Protein AF-A0A497G4U6-F1 (afdb_monomer_lite)

Foldseek 3Di:
DPPPDDDDDDLVPPDDVVSQVVLLCVLLVVLVCLVPDPAADQEEAEAEQCVSRCVSSCVVSCCVSVVVRNYHYHYHHLDDDQAQLVHFDKAAAHPPCVVVVCVSHVHDPCSNVHDPQWIWTDDVVVRDIDIDHDDD

Radius of gyration: 16.69 Å; chains: 1; bounding box: 47×35×34 Å

Sequence (136 aa):
ADEVRPGRIDLSSLPGWVREVAAALVLSSINLELVESRAVYPTLLVLEEAHFYFKEGGGEDIERIGIRKGVKVVRVQQKLPESYENYVLLLGTMGNDANILLRDLRLPVKAAKLRRYEFMLIDQEAGKCWKIRMRA

Structure (mmCIF, N/CA/C/O backbone):
data_AF-A0A497G4U6-F1
#
_entry.id   AF-A0A497G4U6-F1
#
loop_
_atom_site.group_PDB
_atom_site.id
_atom_site.type_symbol
_atom_site.label_atom_id
_atom_site.label_alt_id
_atom_site.label_comp_id
_atom_site.label_asym_id
_atom_site.label_entity_id
_atom_site.label_seq_id
_atom_site.pdbx_PDB_ins_code
_atom_site.Cartn_x
_atom_site.Cartn_y
_atom_site.Cartn_z
_atom_site.occupancy
_atom_site.B_iso_or_equiv
_atom_site.auth_seq_id
_atom_site.auth_comp_id
_atom_site.auth_asym_id
_atom_site.auth_atom_id
_atom_site.pdbx_PDB_model_num
ATOM 1 N N . ALA A 1 1 ? -26.562 -13.396 6.849 1.00 43.75 1 ALA A N 1
ATOM 2 C CA . ALA A 1 1 ? -25.465 -12.443 7.084 1.00 43.75 1 ALA A CA 1
ATOM 3 C C . ALA A 1 1 ? -25.424 -11.5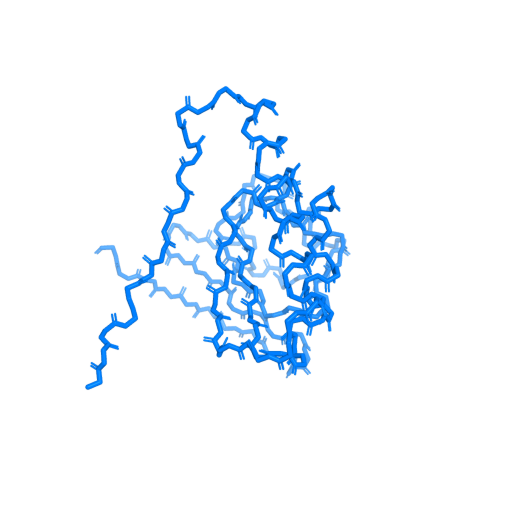56 5.860 1.00 43.75 1 ALA A C 1
ATOM 5 O O . ALA A 1 1 ? -25.304 -12.105 4.771 1.00 43.75 1 ALA A O 1
ATOM 6 N N . ASP A 1 2 ? -25.651 -10.256 6.018 1.00 46.78 2 ASP A N 1
ATOM 7 C CA . ASP A 1 2 ? -25.613 -9.329 4.889 1.00 46.78 2 ASP A CA 1
ATOM 8 C C . ASP A 1 2 ? -24.216 -9.367 4.261 1.00 46.78 2 ASP A C 1
ATOM 10 O O . ASP A 1 2 ? -23.207 -9.250 4.960 1.00 46.78 2 ASP A O 1
ATOM 14 N N . GLU A 1 3 ? -24.147 -9.615 2.952 1.00 45.72 3 GLU A N 1
ATOM 15 C CA . GLU A 1 3 ? -22.890 -9.583 2.209 1.00 45.72 3 GLU A CA 1
ATOM 16 C C . GLU A 1 3 ? -22.321 -8.163 2.269 1.00 45.72 3 GLU A C 1
ATOM 18 O O . GLU A 1 3 ? -22.832 -7.243 1.626 1.00 45.72 3 GLU A O 1
ATOM 23 N N . VAL A 1 4 ? -21.243 -7.978 3.032 1.00 57.56 4 VAL A N 1
ATOM 24 C CA . VAL A 1 4 ? -20.454 -6.745 2.994 1.00 57.56 4 VAL A CA 1
ATOM 25 C C . VAL A 1 4 ? -19.802 -6.670 1.618 1.00 57.56 4 VAL A C 1
ATOM 27 O O . VAL A 1 4 ? -18.796 -7.327 1.350 1.00 57.56 4 VAL A O 1
ATOM 30 N N . ARG A 1 5 ? -20.403 -5.897 0.710 1.00 55.47 5 ARG A N 1
ATOM 31 C CA . ARG A 1 5 ? -19.811 -5.638 -0.601 1.00 55.47 5 ARG A CA 1
ATOM 32 C C . ARG A 1 5 ? -18.627 -4.686 -0.428 1.00 55.47 5 ARG A C 1
ATOM 34 O O . ARG A 1 5 ? -18.803 -3.628 0.177 1.00 55.47 5 ARG A O 1
ATOM 41 N N . PRO A 1 6 ? -17.439 -5.016 -0.957 1.00 72.25 6 PRO A N 1
ATOM 42 C CA . PRO A 1 6 ? -16.317 -4.092 -0.928 1.00 72.25 6 PRO A CA 1
ATOM 43 C C . PRO A 1 6 ? -16.673 -2.823 -1.714 1.00 72.25 6 PRO A C 1
ATOM 45 O O . PRO A 1 6 ? -17.093 -2.893 -2.870 1.00 72.25 6 PRO A O 1
ATOM 48 N N . GLY A 1 7 ? -16.516 -1.661 -1.079 1.00 83.19 7 GLY A N 1
ATOM 49 C CA . GLY A 1 7 ? -16.608 -0.368 -1.752 1.00 83.19 7 GLY A CA 1
ATOM 50 C C . GLY A 1 7 ? -15.333 -0.089 -2.549 1.00 83.19 7 GLY A C 1
ATOM 51 O O . GLY A 1 7 ? -14.233 -0.324 -2.054 1.00 83.19 7 GLY A O 1
ATOM 52 N N . ARG A 1 8 ? -15.469 0.420 -3.779 1.00 89.12 8 ARG A N 1
ATOM 53 C CA . ARG A 1 8 ? -14.346 0.878 -4.610 1.00 89.12 8 ARG A CA 1
ATOM 54 C C . ARG A 1 8 ? -14.558 2.336 -4.987 1.00 89.12 8 ARG A C 1
ATOM 56 O O . ARG A 1 8 ? -15.579 2.674 -5.579 1.00 89.12 8 ARG A O 1
ATOM 63 N N . ILE A 1 9 ? -13.565 3.166 -4.694 1.00 91.00 9 ILE A N 1
ATOM 64 C CA . ILE A 1 9 ? -13.485 4.542 -5.182 1.00 91.00 9 ILE A CA 1
ATOM 65 C C . ILE A 1 9 ? -12.473 4.539 -6.325 1.00 91.00 9 ILE A C 1
ATOM 67 O O . ILE A 1 9 ? -11.281 4.348 -6.100 1.00 91.00 9 ILE A O 1
ATOM 71 N N . ASP A 1 10 ? -12.955 4.678 -7.559 1.00 91.50 10 ASP A N 1
ATOM 72 C CA . ASP A 1 10 ? -12.101 4.718 -8.745 1.00 91.50 10 ASP A CA 1
ATOM 73 C C . ASP A 1 10 ? -11.841 6.166 -9.163 1.00 91.50 10 ASP A C 1
ATOM 75 O O . ASP A 1 10 ? -12.760 6.886 -9.549 1.00 91.50 10 ASP A O 1
ATOM 79 N N . LEU A 1 11 ? -10.579 6.586 -9.077 1.00 92.06 11 LEU A N 1
ATOM 80 C CA . LEU A 1 11 ? -10.136 7.934 -9.439 1.00 92.06 11 LEU A CA 1
ATOM 81 C C . LEU A 1 11 ? -9.361 7.959 -10.769 1.00 92.06 11 LEU A C 1
ATOM 83 O O . LEU A 1 11 ? -8.774 8.980 -11.130 1.00 92.06 11 LEU A O 1
ATOM 87 N N . SER A 1 12 ? -9.339 6.850 -11.517 1.00 91.19 12 SER A N 1
ATOM 88 C CA . SER A 1 12 ? -8.565 6.718 -12.760 1.00 91.19 12 SER A CA 1
ATOM 89 C C . SER A 1 12 ? -9.013 7.670 -13.874 1.00 91.19 12 SER A C 1
ATOM 91 O O . SER A 1 12 ? -8.210 8.008 -14.743 1.00 91.19 12 SER A O 1
ATOM 93 N N . SER A 1 13 ? -10.255 8.159 -13.831 1.00 94.25 13 SER A N 1
ATOM 94 C CA . SER A 1 13 ? -10.767 9.160 -14.773 1.00 94.25 13 SER A CA 1
ATOM 95 C C . SER A 1 13 ? -10.254 10.578 -14.501 1.00 94.25 13 SER A C 1
ATOM 97 O O . SER A 1 13 ? -10.388 11.443 -15.365 1.00 94.25 13 SER A O 1
ATOM 99 N N . LEU A 1 14 ? -9.685 10.845 -13.318 1.00 93.75 14 LEU A N 1
ATOM 100 C CA . LEU A 1 14 ? -9.164 12.165 -12.964 1.00 93.75 14 LEU A CA 1
ATOM 101 C C . LEU A 1 14 ? -7.749 12.383 -13.536 1.00 93.75 14 LEU A C 1
ATOM 103 O O . LEU A 1 14 ? -6.953 11.433 -13.566 1.00 93.75 14 LEU A O 1
ATOM 107 N N . PRO A 1 15 ? -7.398 13.619 -13.949 1.00 91.38 15 PRO A N 1
ATOM 108 C CA . PRO A 1 15 ? -6.030 13.992 -14.325 1.00 91.38 15 PRO A CA 1
ATOM 109 C C . PRO A 1 15 ? -5.038 13.815 -13.166 1.00 91.38 15 PRO A C 1
ATOM 111 O O . PRO A 1 15 ? -5.439 13.940 -12.015 1.00 91.38 15 PRO A O 1
ATOM 114 N N . GLY A 1 16 ? -3.750 13.595 -13.466 1.00 87.75 16 GLY A N 1
ATOM 115 C CA . GLY A 1 16 ? -2.694 13.220 -12.502 1.00 87.75 16 GLY A CA 1
ATOM 116 C C . GLY A 1 16 ? -2.747 13.940 -11.148 1.00 87.75 16 GLY A C 1
ATOM 117 O O . GLY A 1 16 ? -3.212 13.362 -10.175 1.00 87.75 16 GLY A O 1
ATOM 118 N N . TRP A 1 17 ? -2.366 15.218 -11.087 1.00 90.69 17 TRP A N 1
ATOM 119 C CA . TRP A 1 17 ? -2.329 15.960 -9.814 1.00 90.69 17 TRP A CA 1
ATOM 120 C C . TRP A 1 17 ? -3.703 16.060 -9.118 1.00 90.69 17 TRP A C 1
ATOM 122 O O . TRP A 1 17 ? -3.788 16.050 -7.894 1.00 90.69 17 TRP A O 1
ATOM 132 N N . VAL A 1 18 ? -4.800 16.110 -9.885 1.00 94.69 18 VAL A N 1
ATOM 133 C CA . VAL A 1 18 ? -6.169 16.145 -9.336 1.00 94.69 18 VAL A CA 1
ATOM 134 C C . VAL A 1 18 ? -6.509 14.816 -8.665 1.00 94.69 18 VAL A C 1
ATOM 136 O O . VAL A 1 18 ? -7.148 14.799 -7.617 1.00 94.69 18 VAL A O 1
ATOM 139 N N . ARG A 1 19 ? -6.069 13.700 -9.254 1.00 94.06 19 ARG A N 1
ATOM 140 C CA . ARG A 1 19 ? -6.238 12.352 -8.709 1.00 94.06 19 ARG A CA 1
ATOM 141 C C . ARG A 1 19 ? -5.520 12.205 -7.376 1.00 94.06 19 ARG A C 1
ATOM 143 O O . ARG A 1 19 ? -6.105 11.663 -6.448 1.00 94.06 19 ARG A O 1
ATOM 150 N N . GLU A 1 20 ? -4.290 12.696 -7.288 1.00 94.06 20 GLU A N 1
ATOM 151 C CA . GLU A 1 20 ? -3.465 12.635 -6.076 1.00 94.06 20 GLU A CA 1
ATOM 152 C C . GLU A 1 20 ? -4.106 13.441 -4.939 1.00 94.06 20 GLU A C 1
ATOM 154 O O . GLU A 1 20 ? -4.310 12.916 -3.846 1.00 94.06 20 GLU A O 1
ATOM 159 N N . VAL A 1 21 ? -4.536 14.677 -5.224 1.00 95.81 21 VAL A N 1
ATOM 160 C CA . VAL A 1 21 ? -5.245 15.529 -4.255 1.00 95.81 21 VAL A CA 1
ATOM 161 C C . VAL A 1 21 ? -6.577 14.906 -3.832 1.00 95.81 21 VAL A C 1
ATOM 163 O O . VAL A 1 21 ? -6.885 14.859 -2.643 1.00 95.81 21 VAL A O 1
ATOM 166 N N . ALA A 1 22 ? -7.369 14.390 -4.776 1.00 95.69 22 ALA A N 1
ATOM 167 C CA . ALA A 1 22 ? -8.632 13.726 -4.462 1.00 95.69 22 ALA A CA 1
ATOM 168 C C . ALA A 1 22 ? -8.416 12.472 -3.600 1.00 95.69 22 ALA A C 1
ATOM 170 O O . ALA A 1 22 ? -9.142 12.267 -2.629 1.00 95.69 22 ALA A O 1
ATOM 171 N N . ALA A 1 23 ? -7.401 11.662 -3.911 1.00 95.62 23 ALA A N 1
ATOM 172 C CA . ALA A 1 23 ? -7.042 10.486 -3.126 1.00 95.62 23 ALA A CA 1
ATOM 173 C C . ALA A 1 23 ? -6.598 10.866 -1.704 1.00 95.62 23 ALA A C 1
ATOM 175 O O . ALA A 1 23 ? -7.054 10.244 -0.744 1.00 95.62 23 ALA A O 1
ATOM 176 N N . ALA A 1 24 ? -5.792 11.924 -1.554 1.00 96.00 24 ALA A N 1
ATOM 177 C CA . ALA A 1 24 ? -5.397 12.454 -0.249 1.00 96.00 24 ALA A CA 1
ATOM 178 C C . ALA A 1 24 ? -6.618 12.901 0.572 1.00 96.00 24 ALA A C 1
ATOM 180 O O . ALA A 1 24 ? -6.741 12.530 1.736 1.00 96.00 24 ALA A O 1
ATOM 181 N N . LEU A 1 25 ? -7.558 13.628 -0.041 1.00 96.31 25 LEU A N 1
ATOM 182 C CA . LEU A 1 25 ? -8.784 14.099 0.617 1.00 96.31 25 LEU A CA 1
ATOM 183 C C . LEU A 1 25 ? -9.703 12.952 1.053 1.00 96.31 25 LEU A C 1
ATOM 185 O O . LEU A 1 25 ? -10.255 12.985 2.156 1.00 96.31 25 LEU A O 1
ATOM 189 N N . VAL A 1 26 ? -9.856 11.923 0.214 1.00 94.75 26 VAL A N 1
ATOM 190 C CA . VAL A 1 26 ? -10.598 10.705 0.572 1.00 94.75 26 VAL A CA 1
ATOM 191 C C . VAL A 1 26 ? -9.929 10.016 1.759 1.00 94.75 26 VAL A C 1
ATOM 193 O O . VAL A 1 26 ? -10.606 9.688 2.733 1.00 94.75 26 VAL A O 1
ATOM 196 N N . LEU A 1 27 ? -8.605 9.846 1.713 1.00 95.19 27 LEU A N 1
ATOM 197 C CA . LEU A 1 27 ? -7.846 9.221 2.792 1.00 95.19 27 LEU A CA 1
ATOM 198 C C . LEU A 1 27 ? -7.976 10.012 4.102 1.00 95.19 27 LEU A C 1
ATOM 200 O O . LEU A 1 27 ? -8.271 9.427 5.139 1.00 95.19 27 LEU A O 1
ATOM 204 N N . SER A 1 28 ? -7.871 11.340 4.052 1.00 94.62 28 SER A N 1
ATOM 205 C CA . SER A 1 28 ? -8.058 12.210 5.220 1.00 94.62 28 SER A CA 1
ATOM 206 C C . SER A 1 28 ? -9.464 12.118 5.804 1.00 94.62 28 SER A C 1
ATOM 208 O O . SER A 1 28 ? -9.623 12.110 7.022 1.00 94.62 28 SER A O 1
ATOM 210 N N . SER A 1 29 ? -10.482 11.996 4.951 1.00 92.94 29 SER A N 1
ATOM 211 C CA . SER A 1 29 ? -11.872 11.825 5.391 1.00 92.94 29 SER A CA 1
ATOM 212 C C . SER A 1 29 ? -12.068 10.484 6.108 1.00 92.94 29 SER A C 1
ATOM 214 O O . SER A 1 29 ? -12.718 10.430 7.148 1.00 92.94 29 SER A O 1
ATOM 216 N N . ILE A 1 30 ? -11.443 9.411 5.604 1.00 90.75 30 ILE A N 1
ATOM 217 C CA . ILE A 1 30 ? -11.400 8.109 6.288 1.00 90.75 30 ILE A CA 1
ATOM 218 C C . ILE A 1 30 ? -10.662 8.234 7.623 1.00 90.75 30 ILE A C 1
ATOM 220 O O . ILE A 1 30 ? -11.128 7.693 8.619 1.00 90.75 30 ILE A O 1
ATOM 224 N N . ASN A 1 31 ? -9.534 8.948 7.673 1.00 89.75 31 ASN A N 1
ATOM 225 C CA . ASN A 1 31 ? -8.794 9.156 8.918 1.00 89.75 31 ASN A CA 1
ATOM 226 C C . ASN A 1 31 ? -9.656 9.850 9.982 1.00 89.75 31 ASN A C 1
ATOM 228 O O . ASN A 1 31 ? -9.694 9.400 11.123 1.00 89.75 31 ASN A O 1
ATOM 232 N N . LEU A 1 32 ? -10.386 10.905 9.603 1.00 90.12 32 LEU A N 1
ATOM 233 C CA . LEU A 1 32 ? -11.286 11.625 10.505 1.00 90.12 32 LEU A CA 1
ATOM 234 C C . LEU A 1 32 ? -12.376 10.703 11.065 1.00 90.12 32 LEU A C 1
ATOM 236 O O . LEU A 1 32 ? -12.539 10.610 12.280 1.00 90.12 32 LEU A O 1
ATOM 240 N N . GLU A 1 33 ? -13.042 9.948 10.191 1.00 87.94 33 GLU A N 1
ATOM 241 C CA . GLU A 1 33 ? -14.041 8.955 10.590 1.00 87.94 33 GLU A CA 1
ATOM 242 C C . GLU A 1 33 ? -13.431 7.909 11.537 1.00 87.94 33 GLU A C 1
ATOM 244 O O . GLU A 1 33 ? -13.984 7.586 12.588 1.00 87.94 33 GLU A O 1
ATOM 249 N N . LEU A 1 34 ? -12.228 7.422 11.223 1.00 86.94 34 LEU A N 1
ATOM 250 C CA . LEU A 1 34 ? -11.497 6.490 12.074 1.00 86.94 34 LEU A CA 1
ATOM 251 C C . LEU A 1 34 ? -11.051 7.099 13.395 1.00 86.94 34 LEU A C 1
ATOM 253 O O . LEU A 1 34 ? -10.804 6.335 14.320 1.00 86.94 34 LEU A O 1
ATOM 257 N N . VAL A 1 35 ? -10.927 8.413 13.540 1.00 85.94 35 VAL A N 1
ATOM 258 C CA . VAL A 1 35 ? -10.650 9.050 14.832 1.00 85.94 35 VAL A CA 1
ATOM 259 C C . VAL A 1 35 ? -11.937 9.117 15.653 1.00 85.94 35 VAL A C 1
ATOM 261 O O . VAL A 1 35 ? -11.956 8.640 16.793 1.00 85.94 35 VAL A O 1
ATOM 264 N N . GLU A 1 36 ? -13.011 9.630 15.057 1.00 86.56 36 GLU A N 1
ATOM 265 C CA . GLU A 1 36 ? -14.261 9.972 15.741 1.00 86.56 36 GLU A CA 1
ATOM 266 C C . GLU A 1 36 ? -15.124 8.748 16.083 1.00 86.56 36 GLU A C 1
ATOM 268 O O . GLU A 1 36 ? -15.718 8.681 17.166 1.00 86.56 36 GLU A O 1
ATOM 273 N N . SER A 1 37 ? -15.152 7.736 15.213 1.00 81.75 37 SER A N 1
ATOM 274 C CA . SER A 1 37 ? -16.065 6.605 15.379 1.00 81.75 37 SER A CA 1
ATOM 275 C C . SER A 1 37 ? -15.637 5.628 16.466 1.00 81.75 37 SER A C 1
ATOM 277 O O . SER A 1 37 ? -14.521 5.105 16.487 1.00 81.75 37 SER A O 1
ATOM 279 N N . ARG A 1 38 ? -16.561 5.326 17.386 1.00 72.44 38 ARG A N 1
ATOM 280 C CA . ARG A 1 38 ? -16.341 4.367 18.486 1.00 72.44 38 ARG A CA 1
ATOM 281 C C . ARG A 1 38 ? -16.393 2.909 18.036 1.00 72.44 38 ARG A C 1
ATOM 283 O O . ARG A 1 38 ? -15.733 2.074 18.646 1.00 72.44 38 ARG A O 1
ATOM 290 N N . ALA A 1 39 ? -17.164 2.611 16.994 1.00 62.47 39 ALA A N 1
ATOM 291 C CA . ALA A 1 39 ? -17.313 1.274 16.440 1.00 62.47 39 ALA A CA 1
ATOM 292 C C . ALA A 1 39 ? -16.810 1.277 14.998 1.00 62.47 39 ALA A C 1
ATOM 294 O O . ALA A 1 39 ? -17.397 1.915 14.132 1.00 62.47 39 ALA A O 1
ATOM 295 N N . VAL A 1 40 ? -15.716 0.563 14.760 1.00 71.75 40 VAL A N 1
ATOM 296 C CA . VAL A 1 40 ? -15.181 0.326 13.421 1.00 71.75 40 VAL A CA 1
ATOM 297 C C . VAL A 1 40 ? -15.200 -1.176 13.203 1.00 71.75 40 VAL A C 1
ATOM 299 O O . VAL A 1 40 ? -14.703 -1.941 14.032 1.00 71.75 40 VAL A O 1
ATOM 302 N N . TYR A 1 41 ? -15.836 -1.605 12.119 1.00 77.31 41 TYR A N 1
ATOM 303 C CA . TYR A 1 41 ? -15.825 -3.006 11.725 1.00 77.31 41 TYR A CA 1
ATOM 304 C C . TYR A 1 41 ? -14.443 -3.376 11.178 1.00 77.31 41 TYR A C 1
ATOM 306 O O . TYR A 1 41 ? -13.783 -2.521 10.578 1.00 77.31 41 TYR A O 1
ATOM 314 N N . PRO A 1 42 ? -14.004 -4.639 11.330 1.00 86.75 42 PRO A N 1
ATOM 315 C CA . PRO A 1 42 ? -12.780 -5.103 10.696 1.00 86.75 42 PRO A CA 1
ATOM 316 C C . PRO A 1 42 ? -12.776 -4.752 9.205 1.00 86.75 42 PRO A C 1
ATOM 318 O O . PRO A 1 42 ? -13.662 -5.174 8.464 1.00 86.75 42 PRO A O 1
ATOM 321 N N . THR A 1 43 ? -11.806 -3.944 8.782 1.00 87.62 43 THR A N 1
ATOM 322 C CA . THR A 1 43 ? -11.785 -3.336 7.443 1.00 87.62 43 THR A CA 1
ATOM 323 C C . THR A 1 43 ? -10.406 -3.501 6.821 1.00 87.62 43 THR A C 1
ATOM 325 O O . THR A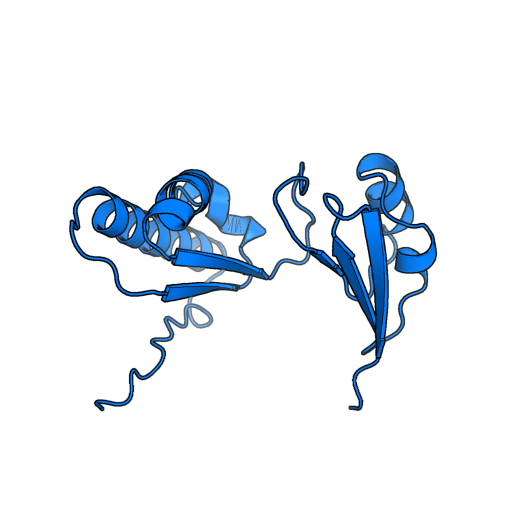 1 43 ? -9.390 -3.267 7.471 1.00 87.62 43 THR A O 1
ATOM 328 N N . LEU A 1 44 ? -10.359 -3.882 5.545 1.00 91.56 44 LEU A N 1
ATOM 329 C CA . LEU A 1 44 ? -9.138 -3.877 4.745 1.00 91.56 44 LEU A CA 1
ATOM 330 C C . LEU A 1 44 ? -9.196 -2.702 3.771 1.00 91.56 44 LEU A C 1
ATOM 332 O O . LEU A 1 44 ? -10.034 -2.686 2.872 1.00 91.56 44 LEU A O 1
ATOM 336 N N . LEU A 1 45 ? -8.306 -1.734 3.946 1.00 93.56 45 LEU A N 1
ATOM 337 C CA . LEU A 1 45 ? -8.156 -0.598 3.049 1.00 93.56 45 LEU A CA 1
ATOM 338 C C . LEU A 1 45 ? -7.030 -0.891 2.056 1.00 93.56 45 LEU A C 1
ATOM 340 O O . LEU A 1 45 ? -5.881 -1.059 2.459 1.00 93.56 45 LEU A O 1
ATOM 344 N N . VAL A 1 46 ? -7.356 -0.950 0.767 1.00 95.06 46 VAL A N 1
ATOM 345 C CA . VAL A 1 46 ? -6.374 -1.136 -0.310 1.00 95.06 46 VAL A CA 1
ATOM 346 C C . VAL A 1 46 ? -6.169 0.196 -1.020 1.00 95.06 46 VAL A C 1
ATOM 348 O O . VAL A 1 46 ? -7.120 0.778 -1.537 1.00 95.06 46 VAL A O 1
ATOM 351 N N . LEU A 1 47 ? -4.930 0.678 -1.017 1.00 95.19 47 LEU A N 1
ATOM 352 C CA . LEU A 1 47 ? -4.530 1.979 -1.540 1.00 95.19 47 LEU A CA 1
ATOM 353 C C . LEU A 1 47 ? -3.621 1.781 -2.753 1.00 95.19 47 LEU A C 1
ATOM 355 O O . LEU A 1 47 ? -2.433 1.490 -2.607 1.00 95.19 47 LEU A O 1
ATOM 359 N N . GLU A 1 48 ? -4.188 1.922 -3.948 1.00 94.19 48 GLU A N 1
ATOM 360 C CA . GLU A 1 48 ? -3.446 1.901 -5.213 1.00 94.19 48 GLU A CA 1
ATOM 361 C C . GLU A 1 48 ? -2.662 3.202 -5.400 1.00 94.19 48 GLU A C 1
ATOM 363 O O . GLU A 1 48 ? -3.147 4.273 -5.031 1.00 94.19 48 GLU A O 1
ATOM 368 N N . GLU A 1 49 ? -1.459 3.113 -5.972 1.00 92.69 49 GLU A N 1
ATOM 369 C CA . GLU A 1 49 ? -0.566 4.254 -6.224 1.00 92.69 49 GLU A CA 1
ATOM 370 C C . GLU A 1 49 ? -0.269 5.096 -4.964 1.00 92.69 49 GLU A C 1
ATOM 372 O O . GLU A 1 49 ? -0.051 6.305 -5.033 1.00 92.69 49 GLU A O 1
ATOM 377 N N . ALA A 1 50 ? -0.242 4.457 -3.787 1.00 94.06 50 ALA A N 1
ATOM 378 C CA . ALA A 1 50 ? -0.235 5.143 -2.490 1.00 94.06 50 ALA A CA 1
ATOM 379 C C . ALA A 1 50 ? 0.926 6.140 -2.312 1.00 94.06 50 ALA A C 1
ATOM 381 O O . ALA A 1 50 ? 0.805 7.124 -1.588 1.00 94.06 50 ALA A O 1
ATOM 382 N N . HIS A 1 51 ? 2.053 5.923 -2.989 1.00 92.06 51 HIS A N 1
ATOM 383 C CA . HIS A 1 51 ? 3.235 6.776 -2.882 1.00 92.06 51 HIS A CA 1
ATOM 384 C C . HIS A 1 51 ? 3.017 8.252 -3.272 1.00 92.06 51 HIS A C 1
ATOM 386 O O . HIS A 1 51 ? 3.860 9.067 -2.909 1.00 92.06 51 HIS A O 1
ATOM 392 N N . PHE A 1 52 ? 1.928 8.598 -3.971 1.00 92.75 52 PHE A N 1
ATOM 393 C CA . PHE A 1 52 ? 1.616 9.985 -4.336 1.00 92.75 52 PHE A CA 1
ATOM 394 C C . PHE A 1 52 ? 0.829 10.779 -3.287 1.00 92.75 52 PHE A C 1
ATOM 396 O O . PHE A 1 52 ? 0.868 12.002 -3.315 1.00 92.75 52 PHE A O 1
ATOM 403 N N . TYR A 1 53 ? 0.057 10.112 -2.427 1.00 94.00 53 TYR A N 1
ATOM 404 C CA . TYR A 1 53 ? -0.927 10.795 -1.570 1.00 94.00 53 TYR A CA 1
ATOM 405 C C . TYR A 1 53 ? -0.974 10.277 -0.135 1.00 94.00 53 TYR A C 1
ATOM 407 O O . TYR A 1 53 ? -1.677 10.837 0.705 1.00 94.00 53 TYR A O 1
ATOM 415 N N . PHE A 1 54 ? -0.284 9.173 0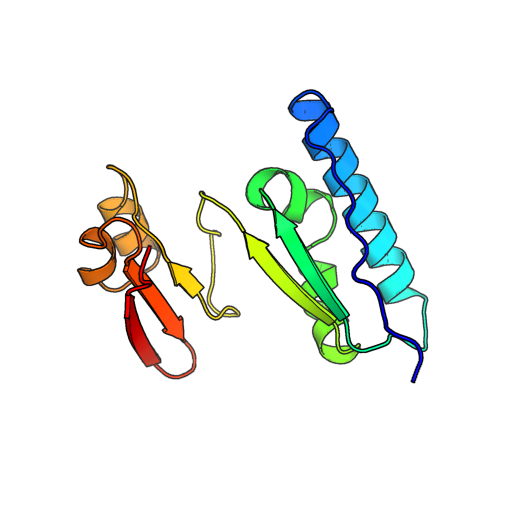.161 1.00 93.75 54 PHE A N 1
ATOM 416 C CA . PHE A 1 54 ? -0.385 8.511 1.455 1.00 93.75 54 PHE A CA 1
ATOM 417 C C . PHE A 1 54 ? 0.052 9.421 2.602 1.00 93.75 54 PHE A C 1
ATOM 419 O O . PHE A 1 54 ? -0.619 9.474 3.630 1.00 93.75 54 PHE A O 1
ATOM 426 N N . LYS A 1 55 ? 1.154 10.155 2.428 1.00 91.69 55 LYS A N 1
ATOM 427 C CA . LYS A 1 55 ? 1.687 11.040 3.467 1.00 91.69 55 LYS A CA 1
ATOM 428 C C . LYS A 1 55 ? 0.772 12.246 3.675 1.00 91.69 55 LYS A C 1
ATOM 430 O O . LYS A 1 55 ? 0.396 12.557 4.799 1.00 91.69 55 LYS A O 1
ATOM 435 N N . GLU A 1 56 ? 0.371 12.878 2.582 1.00 91.94 56 GLU A N 1
ATOM 436 C CA . GLU A 1 56 ? -0.455 14.084 2.538 1.00 91.94 56 GLU A CA 1
ATOM 437 C C . GLU A 1 56 ? -1.871 13.817 3.058 1.00 91.94 56 GLU A C 1
ATOM 439 O O . GLU A 1 56 ? -2.464 14.674 3.707 1.00 91.94 56 GLU A O 1
ATOM 444 N N . GLY A 1 57 ? -2.402 12.617 2.812 1.00 90.69 57 GLY A N 1
ATOM 445 C CA . GLY A 1 57 ? -3.728 12.201 3.254 1.00 90.69 57 GLY A CA 1
ATOM 446 C C . GLY A 1 57 ? -3.809 11.720 4.707 1.00 90.69 57 GLY A C 1
ATOM 447 O O . GLY A 1 57 ? -4.896 11.337 5.137 1.00 90.69 57 GLY A O 1
ATOM 448 N N . GLY A 1 58 ? -2.705 11.714 5.465 1.00 91.44 58 GLY A N 1
ATOM 449 C CA . GLY A 1 58 ? -2.678 11.223 6.851 1.00 91.44 58 GLY A CA 1
ATOM 450 C C . GLY A 1 58 ? -2.615 9.696 6.972 1.00 91.44 58 GLY A C 1
ATOM 451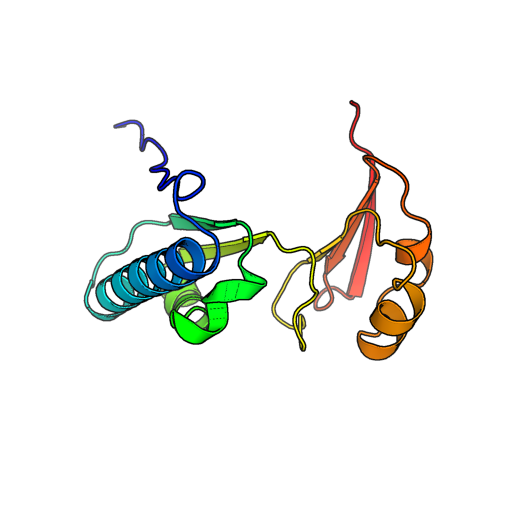 O O . GLY A 1 58 ? -3.099 9.121 7.945 1.00 91.44 58 GLY A O 1
ATOM 452 N N . GLY A 1 59 ? -2.035 9.012 5.986 1.00 91.75 59 GLY A N 1
ATOM 453 C CA . GLY A 1 59 ? -1.957 7.552 5.939 1.00 91.75 59 GLY A CA 1
ATOM 454 C C . GLY A 1 59 ? -1.209 6.926 7.120 1.00 91.75 59 GLY A C 1
ATOM 455 O O . GLY A 1 59 ? -1.627 5.882 7.618 1.00 91.75 59 GLY A O 1
ATOM 456 N N . GLU A 1 60 ? -0.157 7.577 7.624 1.00 90.56 60 GLU A N 1
ATOM 457 C CA . GLU A 1 60 ? 0.584 7.110 8.810 1.00 90.56 60 GLU A CA 1
ATOM 458 C C . GLU A 1 60 ? -0.305 7.084 10.066 1.00 90.56 60 GLU A C 1
ATOM 460 O O . GLU A 1 60 ? -0.239 6.155 10.878 1.00 90.56 60 GLU A O 1
ATOM 465 N N . ASP A 1 61 ? -1.192 8.074 10.210 1.00 90.94 61 ASP A N 1
ATOM 466 C CA . ASP A 1 61 ? -2.151 8.119 11.312 1.00 90.94 61 ASP A CA 1
ATOM 467 C C . ASP A 1 61 ? -3.184 6.996 11.186 1.00 90.94 61 ASP A C 1
ATOM 469 O O . ASP A 1 61 ? -3.493 6.341 12.186 1.00 90.94 61 ASP A O 1
ATOM 473 N N . ILE A 1 62 ? -3.657 6.719 9.965 1.00 91.50 62 ILE A N 1
ATOM 474 C CA . ILE A 1 62 ? -4.573 5.605 9.688 1.00 91.50 62 ILE A CA 1
ATOM 475 C C . ILE A 1 62 ? -3.931 4.273 10.046 1.00 91.50 62 ILE A C 1
ATOM 477 O O . ILE A 1 62 ? -4.590 3.437 10.654 1.00 91.50 62 ILE A O 1
ATOM 481 N N . GLU A 1 63 ? -2.662 4.047 9.718 1.00 90.25 63 GLU A N 1
ATOM 482 C CA . GLU A 1 63 ? -1.983 2.805 10.096 1.00 90.25 63 GLU A CA 1
ATOM 483 C C . GLU A 1 63 ? -1.864 2.671 11.614 1.00 90.25 63 GLU A C 1
ATOM 485 O O . GLU A 1 63 ? -2.219 1.637 12.187 1.00 90.25 63 GLU A O 1
ATOM 490 N N . ARG A 1 64 ? -1.447 3.744 12.293 1.00 88.69 64 ARG A N 1
ATOM 491 C CA . ARG A 1 64 ? -1.275 3.756 13.751 1.00 88.69 64 ARG A CA 1
ATOM 492 C C . ARG A 1 64 ? -2.597 3.577 14.504 1.00 88.69 64 ARG A C 1
ATOM 494 O O . ARG A 1 64 ? -2.661 2.873 15.516 1.00 88.69 64 ARG A O 1
ATOM 501 N N . ILE A 1 65 ? -3.659 4.255 14.077 1.00 89.12 65 ILE A N 1
ATOM 502 C CA . ILE A 1 65 ? -4.981 4.203 14.720 1.00 89.12 65 ILE A CA 1
ATOM 503 C C . ILE A 1 65 ? -5.726 2.939 14.294 1.00 89.12 65 ILE A C 1
ATOM 505 O O . ILE A 1 65 ? -6.327 2.263 15.133 1.00 89.12 65 ILE A O 1
ATOM 509 N N . GLY A 1 66 ? -5.628 2.591 13.015 1.00 87.25 66 GLY A N 1
ATOM 510 C CA . GLY A 1 66 ? -6.317 1.481 12.378 1.00 87.25 66 GLY A CA 1
ATOM 511 C C . GLY A 1 66 ? -6.024 0.137 13.027 1.00 87.25 66 GLY A C 1
ATOM 512 O O . GLY A 1 66 ? -6.962 -0.622 13.264 1.00 87.25 66 GLY A O 1
ATOM 513 N N . ILE A 1 67 ? -4.778 -0.118 13.449 1.00 85.25 67 ILE A N 1
ATOM 514 C CA . ILE A 1 67 ? -4.408 -1.354 14.166 1.00 85.25 67 ILE A CA 1
ATOM 515 C C . ILE A 1 67 ? -5.316 -1.599 15.379 1.00 85.25 67 ILE A C 1
ATOM 517 O O . ILE A 1 67 ? -5.783 -2.718 15.586 1.00 85.25 67 ILE A O 1
ATOM 521 N N . ARG A 1 68 ? -5.610 -0.552 16.159 1.00 86.62 68 ARG A N 1
ATOM 522 C CA . ARG A 1 68 ? -6.454 -0.642 17.364 1.00 86.62 68 ARG A CA 1
ATOM 523 C C . ARG A 1 68 ? -7.942 -0.766 17.040 1.00 86.62 68 ARG A C 1
ATOM 525 O O . ARG A 1 68 ? -8.714 -1.193 17.890 1.00 86.62 68 ARG A O 1
ATOM 532 N N . LYS A 1 69 ? -8.335 -0.388 15.824 1.00 87.88 69 LYS A N 1
ATOM 533 C CA . LYS A 1 69 ? -9.720 -0.364 15.340 1.00 87.88 69 LYS A CA 1
ATOM 534 C C . LYS A 1 69 ? -10.037 -1.497 14.355 1.00 87.88 69 LYS A C 1
ATOM 536 O O . LYS A 1 69 ? -11.086 -1.481 13.726 1.00 87.88 69 LYS A O 1
ATOM 541 N N . GLY A 1 70 ? -9.147 -2.484 14.216 1.00 87.81 70 GLY A N 1
ATOM 542 C CA . GLY A 1 70 ? -9.344 -3.613 13.301 1.00 87.81 70 GLY A CA 1
ATOM 543 C C . GLY A 1 70 ? -9.218 -3.246 11.818 1.00 87.81 70 GLY A C 1
ATOM 544 O O . GLY A 1 70 ? -9.661 -4.008 10.962 1.00 87.81 70 GLY A O 1
ATOM 545 N N . VAL A 1 71 ? -8.609 -2.102 11.502 1.00 90.69 71 VAL A N 1
ATOM 546 C CA . VAL A 1 71 ? -8.333 -1.668 10.132 1.00 90.69 71 VAL A CA 1
ATOM 547 C C . VAL A 1 71 ? -6.927 -2.097 9.732 1.00 90.69 71 VAL A C 1
ATOM 549 O O . VAL A 1 71 ? -5.954 -1.851 10.448 1.00 90.69 71 VAL A O 1
ATOM 552 N N . LYS A 1 72 ? -6.815 -2.739 8.573 1.00 91.69 72 LYS A N 1
ATOM 553 C CA . LYS A 1 72 ? -5.546 -3.099 7.940 1.00 91.69 72 LYS A CA 1
ATOM 554 C C . LYS A 1 72 ? -5.387 -2.306 6.654 1.00 91.69 72 LYS A C 1
ATOM 556 O O . LYS A 1 72 ? -6.339 -2.184 5.891 1.00 91.69 72 LYS A O 1
ATOM 561 N N . VAL A 1 73 ? -4.188 -1.790 6.417 1.00 92.88 73 VAL A N 1
ATOM 562 C CA . VAL A 1 73 ? -3.861 -1.018 5.217 1.00 92.88 73 VAL A CA 1
ATOM 563 C C . VAL A 1 73 ? -2.948 -1.854 4.329 1.00 92.88 73 VAL A C 1
ATOM 565 O O . VAL A 1 73 ? -1.955 -2.408 4.795 1.00 92.88 73 VAL A O 1
ATOM 568 N N . VAL A 1 74 ? -3.288 -1.946 3.048 1.00 94.69 74 VAL A N 1
ATOM 569 C CA . VAL A 1 74 ? -2.449 -2.523 1.997 1.00 94.69 74 VAL A CA 1
ATOM 570 C C . VAL A 1 74 ? -2.101 -1.405 1.034 1.00 94.69 74 VAL A C 1
ATOM 572 O O . VAL A 1 74 ? -2.973 -0.848 0.371 1.00 94.69 74 VAL A O 1
ATOM 575 N N . ARG A 1 75 ? -0.814 -1.079 0.961 1.00 94.06 75 ARG A N 1
ATOM 576 C CA . ARG A 1 75 ? -0.282 -0.076 0.040 1.00 94.06 75 ARG A CA 1
ATOM 577 C C . ARG A 1 75 ? 0.228 -0.774 -1.213 1.00 94.06 75 ARG A C 1
ATOM 579 O O . ARG A 1 75 ? 1.125 -1.612 -1.124 1.00 94.06 75 ARG A O 1
ATOM 586 N N . VAL A 1 76 ? -0.310 -0.410 -2.370 1.00 94.00 76 VAL A N 1
ATOM 587 C CA . VAL A 1 76 ? 0.189 -0.849 -3.675 1.00 94.00 76 VAL A CA 1
ATOM 588 C C . VAL A 1 76 ? 0.922 0.329 -4.308 1.00 94.00 76 VAL A C 1
ATOM 590 O O . VAL A 1 76 ? 0.362 1.408 -4.485 1.00 94.00 76 VAL A O 1
ATOM 593 N N . GLN A 1 77 ? 2.218 0.163 -4.566 1.00 91.50 77 GLN A N 1
ATOM 594 C CA . GLN A 1 77 ? 3.091 1.250 -5.011 1.00 91.50 77 GLN A CA 1
ATOM 595 C C . GLN A 1 77 ? 4.335 0.716 -5.730 1.00 91.50 77 GLN A C 1
ATOM 597 O O . GLN A 1 77 ? 4.825 -0.368 -5.419 1.00 91.50 77 GLN A O 1
ATOM 602 N N . GLN A 1 78 ? 4.866 1.495 -6.673 1.00 86.06 78 GLN A N 1
ATOM 603 C CA . GLN A 1 78 ? 6.097 1.194 -7.415 1.00 86.06 78 GLN A CA 1
ATOM 604 C C . GLN A 1 78 ? 7.337 1.710 -6.687 1.00 86.06 78 GLN A C 1
ATOM 606 O O . GLN A 1 78 ? 8.412 1.121 -6.796 1.00 86.06 78 GLN A O 1
ATOM 611 N N . LYS A 1 79 ? 7.197 2.814 -5.943 1.00 84.00 79 LYS A N 1
ATOM 612 C CA . LYS A 1 79 ? 8.265 3.370 -5.114 1.00 84.00 79 LYS A CA 1
ATOM 613 C C . LYS A 1 79 ? 8.216 2.739 -3.727 1.00 84.00 79 LYS A C 1
ATOM 615 O O . LYS A 1 79 ? 7.167 2.729 -3.084 1.00 84.00 79 LYS A O 1
ATOM 620 N N . LEU A 1 80 ? 9.345 2.222 -3.252 1.00 79.25 80 LEU A N 1
ATOM 621 C CA . LEU A 1 80 ? 9.447 1.720 -1.882 1.00 79.25 80 LEU A CA 1
ATOM 622 C C . LEU A 1 80 ? 9.359 2.883 -0.880 1.00 79.25 80 LEU A C 1
ATOM 624 O O . LEU A 1 80 ? 9.821 3.985 -1.190 1.00 79.25 80 LEU A O 1
ATOM 628 N N . PRO A 1 81 ? 8.741 2.669 0.294 1.00 78.38 81 PRO A N 1
ATOM 629 C CA . PRO A 1 81 ? 8.757 3.670 1.351 1.00 78.38 81 PRO A CA 1
ATOM 630 C C . PRO A 1 81 ? 10.178 3.805 1.924 1.00 78.38 81 PRO A C 1
ATOM 632 O O . PRO A 1 81 ? 10.993 2.892 1.792 1.00 78.38 81 PRO A O 1
ATOM 635 N N . GLU A 1 82 ? 10.469 4.933 2.575 1.00 77.88 82 GLU A N 1
ATOM 636 C CA . GLU A 1 82 ? 11.774 5.170 3.221 1.00 77.88 82 GLU A CA 1
ATOM 637 C C . GLU A 1 82 ? 12.071 4.138 4.317 1.00 77.88 82 GLU A C 1
ATOM 639 O O . GLU A 1 82 ? 13.212 3.716 4.486 1.00 77.88 82 GLU A O 1
ATOM 644 N N . SER A 1 83 ? 11.029 3.689 5.020 1.00 78.00 83 SER A N 1
ATOM 645 C CA . SER A 1 83 ? 11.077 2.574 5.961 1.00 78.00 83 SER A CA 1
ATOM 646 C C . SER A 1 83 ? 9.903 1.634 5.717 1.00 78.00 83 SER A C 1
ATOM 648 O O . SER A 1 83 ? 8.801 2.063 5.369 1.00 78.00 83 SER A O 1
ATOM 650 N N . TYR A 1 84 ? 10.149 0.341 5.905 1.00 81.06 84 TYR A N 1
ATOM 651 C CA . TYR A 1 84 ? 9.152 -0.719 5.784 1.00 81.06 84 TYR A CA 1
ATOM 652 C C . TYR A 1 84 ? 9.156 -1.671 6.989 1.00 81.06 84 TYR A C 1
ATOM 654 O O . TYR A 1 84 ? 8.574 -2.748 6.915 1.00 81.06 84 TYR A O 1
ATOM 662 N N . GLU A 1 85 ? 9.785 -1.276 8.099 1.00 80.81 85 GLU A N 1
ATOM 663 C CA . GLU A 1 85 ? 9.983 -2.130 9.282 1.00 80.81 85 GLU A CA 1
ATOM 664 C C . GLU A 1 85 ? 8.665 -2.649 9.879 1.00 80.81 85 GLU A C 1
ATOM 666 O O . GLU A 1 85 ? 8.615 -3.750 10.414 1.00 80.81 85 GLU A O 1
ATOM 671 N N . ASN A 1 86 ? 7.577 -1.890 9.720 1.00 80.12 86 ASN A N 1
ATOM 672 C CA . ASN A 1 86 ? 6.247 -2.245 10.221 1.00 80.12 86 ASN A CA 1
ATOM 673 C C . ASN A 1 86 ? 5.367 -2.966 9.182 1.00 80.12 86 ASN A C 1
ATOM 675 O O . ASN A 1 86 ? 4.152 -3.062 9.364 1.00 80.12 86 ASN A O 1
ATOM 679 N N . TYR A 1 87 ? 5.950 -3.439 8.076 1.00 85.50 87 TYR A N 1
ATOM 680 C CA . TYR A 1 87 ? 5.213 -4.058 6.979 1.00 85.50 87 TYR A CA 1
ATOM 681 C C . TYR A 1 87 ? 5.713 -5.459 6.663 1.00 85.50 87 TYR A C 1
ATOM 683 O O . TYR A 1 87 ? 6.910 -5.739 6.612 1.00 85.50 87 TYR A O 1
ATOM 691 N N . VAL A 1 88 ? 4.761 -6.309 6.290 1.00 90.38 88 VAL A N 1
ATOM 692 C CA . VAL A 1 88 ? 5.052 -7.475 5.463 1.00 90.38 88 VAL A CA 1
ATOM 693 C C . VAL A 1 88 ? 5.078 -7.005 4.011 1.00 90.38 88 VAL A C 1
ATOM 695 O O . VAL A 1 88 ? 4.062 -6.560 3.475 1.00 90.38 88 VAL A O 1
ATOM 698 N N . LEU A 1 89 ? 6.240 -7.086 3.368 1.00 91.56 89 LEU A N 1
ATOM 699 C CA . LEU A 1 89 ? 6.401 -6.663 1.981 1.00 91.56 89 LEU A CA 1
ATOM 700 C C . LEU A 1 89 ? 6.115 -7.810 1.018 1.00 91.56 89 LEU A C 1
ATOM 702 O O . LEU A 1 89 ? 6.666 -8.900 1.160 1.00 91.56 89 LEU A O 1
ATOM 706 N N . LEU A 1 90 ? 5.346 -7.528 -0.030 1.00 93.19 90 LEU A N 1
ATOM 707 C CA . LEU A 1 90 ? 5.250 -8.374 -1.214 1.00 93.19 90 LEU A CA 1
ATOM 708 C C . LEU A 1 90 ? 5.911 -7.650 -2.391 1.00 93.19 90 LEU A C 1
ATOM 710 O O . LEU A 1 90 ? 5.320 -6.763 -3.001 1.00 93.19 90 LEU A O 1
ATOM 714 N N . LEU A 1 91 ? 7.152 -8.015 -2.703 1.00 91.25 91 LEU A N 1
ATOM 715 C CA . LEU A 1 91 ? 7.931 -7.388 -3.769 1.00 91.25 91 LEU A CA 1
ATOM 716 C C . LEU A 1 91 ? 7.766 -8.137 -5.087 1.00 91.25 91 LEU A C 1
ATOM 718 O O . LEU A 1 91 ? 7.967 -9.348 -5.137 1.00 91.25 91 LEU A O 1
ATOM 722 N N . GLY A 1 92 ? 7.438 -7.411 -6.154 1.00 90.62 92 GLY A N 1
ATOM 723 C CA . GLY A 1 92 ? 7.450 -7.914 -7.527 1.00 90.62 92 GLY A CA 1
ATOM 724 C C . GLY A 1 92 ? 8.779 -7.656 -8.242 1.00 90.62 92 GLY A C 1
ATOM 725 O O . GLY A 1 92 ? 9.803 -7.358 -7.628 1.00 90.62 92 GLY A O 1
ATOM 726 N N . THR A 1 93 ? 8.758 -7.750 -9.571 1.00 87.88 93 THR A N 1
ATOM 727 C CA . THR A 1 93 ? 9.916 -7.419 -10.410 1.00 87.88 93 THR A CA 1
ATOM 728 C C . THR A 1 93 ? 10.306 -5.956 -10.246 1.00 87.88 93 THR A C 1
ATOM 730 O O . THR A 1 93 ? 9.498 -5.071 -10.528 1.00 87.88 93 THR A O 1
ATOM 733 N N . MET A 1 94 ? 11.548 -5.702 -9.847 1.00 77.94 94 MET A N 1
ATOM 734 C CA . MET A 1 94 ? 12.093 -4.349 -9.776 1.00 77.94 94 MET A CA 1
ATOM 735 C C . MET A 1 94 ? 12.817 -4.022 -11.085 1.00 77.94 94 MET A C 1
ATOM 737 O O . MET A 1 94 ? 13.493 -4.884 -11.646 1.00 77.94 94 MET A O 1
ATOM 741 N N . GLY A 1 95 ? 12.622 -2.805 -11.599 1.00 73.88 95 GLY A N 1
ATOM 742 C CA . GLY A 1 95 ? 13.283 -2.323 -12.816 1.00 73.88 95 GLY A CA 1
ATOM 743 C C . GLY A 1 95 ? 14.795 -2.130 -12.639 1.00 73.88 95 GLY A C 1
ATOM 744 O O . GLY A 1 95 ? 15.401 -2.625 -11.690 1.00 73.88 95 GLY A O 1
ATOM 745 N N . ASN A 1 96 ? 15.421 -1.375 -13.542 1.00 69.62 96 ASN A N 1
ATOM 746 C CA . ASN A 1 96 ? 16.884 -1.236 -13.593 1.00 69.62 96 ASN A CA 1
ATOM 747 C C . ASN A 1 96 ? 17.519 -0.641 -12.314 1.00 69.62 96 ASN A C 1
ATOM 749 O O . ASN A 1 96 ? 18.678 -0.935 -12.028 1.00 69.62 96 ASN A O 1
ATOM 753 N N . ASP A 1 97 ? 16.758 0.100 -11.502 1.00 65.50 97 ASP A N 1
ATOM 754 C CA . ASP A 1 97 ? 17.240 0.744 -10.266 1.00 65.50 97 ASP A CA 1
ATOM 755 C C . ASP A 1 97 ? 17.184 -0.159 -9.017 1.00 65.50 97 ASP A C 1
ATOM 757 O O . ASP A 1 97 ? 17.455 0.279 -7.896 1.00 65.50 97 ASP A O 1
ATOM 761 N N . ALA A 1 98 ? 16.868 -1.446 -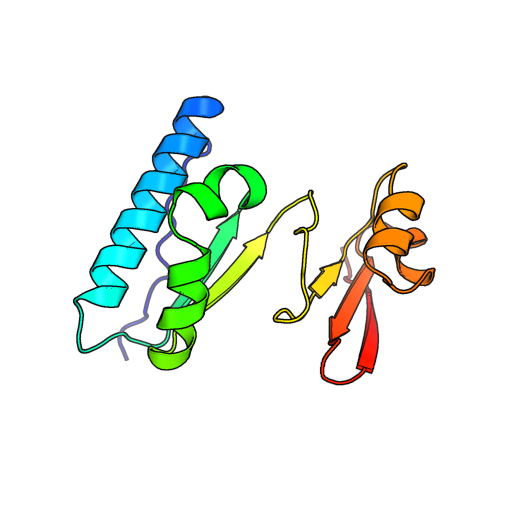9.197 1.00 70.44 98 ALA A N 1
ATOM 762 C CA . ALA A 1 98 ? 16.709 -2.422 -8.122 1.00 70.44 98 ALA A CA 1
ATOM 763 C C . ALA A 1 98 ? 17.895 -2.460 -7.142 1.00 70.44 98 ALA A C 1
ATOM 765 O O . ALA A 1 98 ? 17.698 -2.534 -5.935 1.00 70.44 98 ALA A O 1
ATOM 766 N N . ASN A 1 99 ? 19.134 -2.412 -7.636 1.00 68.00 99 ASN A N 1
ATOM 767 C CA . ASN A 1 99 ? 20.316 -2.658 -6.802 1.00 68.00 99 ASN A CA 1
ATOM 768 C C . ASN A 1 99 ? 20.590 -1.552 -5.772 1.00 68.00 99 ASN A C 1
ATOM 770 O O . ASN A 1 99 ? 21.081 -1.859 -4.686 1.00 68.00 99 ASN A O 1
ATOM 774 N N . ILE A 1 100 ? 20.275 -0.293 -6.097 1.00 67.31 100 ILE A N 1
ATOM 775 C CA . ILE A 1 100 ? 20.449 0.842 -5.176 1.00 67.31 100 ILE A CA 1
ATOM 776 C C . ILE A 1 100 ? 19.411 0.727 -4.057 1.00 67.31 100 ILE A C 1
ATOM 778 O O . ILE A 1 100 ? 19.769 0.644 -2.884 1.00 67.31 100 ILE A O 1
ATOM 782 N N . LEU A 1 101 ? 18.143 0.557 -4.439 1.00 72.56 101 LEU A N 1
ATOM 783 C CA . LEU A 1 101 ? 17.029 0.378 -3.507 1.00 72.56 101 LEU A CA 1
ATOM 784 C C . LEU A 1 101 ? 17.229 -0.820 -2.571 1.00 72.56 101 LEU A C 1
ATOM 786 O O . LEU A 1 101 ? 16.982 -0.712 -1.374 1.00 72.56 101 LEU A O 1
ATOM 790 N N . LEU A 1 102 ? 17.713 -1.957 -3.086 1.00 76.19 102 LEU A N 1
ATOM 791 C CA . LEU A 1 102 ? 17.967 -3.147 -2.268 1.00 76.19 102 LEU A CA 1
ATOM 792 C C . LEU A 1 102 ? 19.006 -2.902 -1.179 1.00 76.19 102 LEU A C 1
ATOM 794 O O . LEU A 1 102 ? 18.868 -3.428 -0.075 1.00 76.19 102 LEU A O 1
ATOM 798 N N . ARG A 1 103 ? 20.059 -2.145 -1.500 1.00 74.50 103 ARG A N 1
ATOM 799 C CA . ARG A 1 103 ? 21.154 -1.875 -0.572 1.00 74.50 103 ARG A CA 1
ATOM 800 C C . ARG A 1 103 ? 20.701 -0.944 0.544 1.00 74.50 103 ARG A C 1
ATOM 802 O O . ARG A 1 103 ? 20.926 -1.271 1.708 1.00 74.50 103 ARG A O 1
ATOM 809 N N . ASP A 1 104 ? 20.050 0.157 0.187 1.00 76.69 104 ASP A N 1
ATOM 810 C CA . ASP A 1 104 ? 19.610 1.177 1.145 1.00 76.69 104 ASP A CA 1
ATOM 811 C C . ASP A 1 104 ? 18.587 0.600 2.127 1.00 76.69 104 ASP A C 1
ATOM 813 O O . ASP A 1 104 ? 18.649 0.842 3.330 1.00 76.69 104 ASP A O 1
ATOM 817 N N . LEU A 1 105 ? 17.717 -0.273 1.620 1.00 76.00 105 LEU A N 1
ATOM 818 C CA . LEU A 1 105 ? 16.660 -0.910 2.390 1.00 76.00 105 LEU A CA 1
ATOM 819 C C . LEU A 1 105 ? 17.069 -2.259 2.994 1.00 76.00 105 LEU A C 1
ATOM 821 O O . LEU A 1 105 ? 16.243 -2.895 3.633 1.00 76.00 105 LEU A O 1
ATOM 825 N N . ARG A 1 106 ? 18.315 -2.725 2.833 1.00 79.69 106 ARG A N 1
ATOM 826 C CA . ARG A 1 106 ? 18.797 -4.040 3.327 1.00 79.69 106 ARG A CA 1
ATOM 827 C C . ARG A 1 106 ? 17.935 -5.232 2.884 1.00 79.69 106 ARG A C 1
ATOM 829 O O . ARG A 1 106 ? 17.797 -6.225 3.599 1.00 79.69 106 ARG A O 1
ATOM 836 N N . LEU A 1 107 ? 17.351 -5.146 1.697 1.00 81.44 107 LE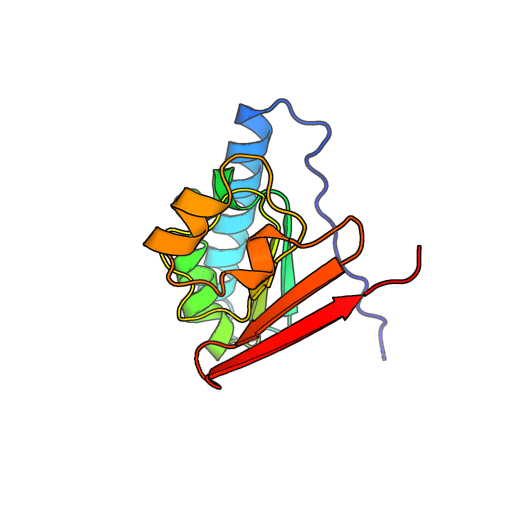U A N 1
ATOM 837 C CA . LEU A 1 107 ? 16.509 -6.198 1.141 1.00 81.44 107 LEU A CA 1
ATOM 838 C C . LEU A 1 107 ? 17.361 -7.359 0.588 1.00 81.44 107 LEU A C 1
ATOM 840 O O . LEU A 1 107 ? 18.502 -7.159 0.161 1.00 81.44 107 LEU A O 1
ATOM 844 N N . PRO A 1 108 ? 16.826 -8.594 0.529 1.00 81.75 108 PRO A N 1
ATOM 845 C CA . PRO A 1 108 ? 17.561 -9.733 -0.006 1.00 81.75 108 PRO A CA 1
ATOM 846 C C . PRO A 1 108 ? 17.973 -9.513 -1.467 1.00 81.75 108 PRO A C 1
ATOM 848 O O . PRO A 1 108 ? 17.129 -9.290 -2.330 1.00 81.75 108 PRO A O 1
ATOM 851 N N . VAL A 1 109 ? 19.256 -9.714 -1.788 1.00 79.00 109 VAL A N 1
ATOM 852 C CA . VAL A 1 109 ? 19.806 -9.569 -3.159 1.00 79.00 109 VAL A CA 1
ATOM 853 C C . VAL A 1 109 ? 19.044 -10.411 -4.197 1.00 79.00 109 VAL A C 1
ATOM 855 O O . VAL A 1 109 ? 18.982 -10.077 -5.379 1.00 79.00 109 VAL A O 1
ATOM 858 N N . LYS A 1 110 ? 18.413 -11.511 -3.765 1.00 81.31 110 LYS A N 1
ATOM 859 C CA . LYS A 1 110 ? 17.582 -12.368 -4.624 1.00 81.31 110 LYS A CA 1
ATOM 860 C C . LYS A 1 110 ? 16.351 -11.640 -5.195 1.00 81.31 110 LYS A C 1
ATOM 862 O O . LYS A 1 110 ? 15.855 -12.081 -6.230 1.00 81.31 110 LYS A O 1
ATOM 867 N N . ALA A 1 111 ? 15.879 -10.551 -4.581 1.00 83.38 111 ALA A N 1
ATOM 868 C CA . ALA A 1 111 ? 14.740 -9.766 -5.065 1.00 83.38 111 ALA A CA 1
ATOM 869 C C . ALA A 1 111 ? 15.029 -9.036 -6.391 1.00 83.38 111 ALA A C 1
ATOM 871 O O . ALA A 1 111 ? 14.131 -8.926 -7.219 1.00 83.38 111 ALA A O 1
ATOM 872 N N . ALA A 1 112 ? 16.285 -8.661 -6.676 1.00 82.44 112 ALA A N 1
ATOM 873 C CA . ALA A 1 112 ? 16.670 -8.085 -7.977 1.00 82.44 112 ALA A CA 1
ATOM 874 C C . ALA A 1 112 ? 16.489 -9.053 -9.160 1.00 82.44 112 ALA A C 1
ATOM 876 O O . ALA A 1 112 ? 16.501 -8.635 -10.312 1.00 82.44 112 ALA A O 1
ATOM 877 N N . LYS A 1 113 ? 16.359 -10.359 -8.898 1.00 86.44 113 LYS A N 1
ATOM 878 C CA . LYS A 1 113 ? 16.280 -11.405 -9.931 1.00 86.44 113 LYS A CA 1
ATOM 879 C C . LYS A 1 113 ? 14.861 -11.928 -10.156 1.00 86.44 113 LYS A C 1
ATOM 881 O O . LYS A 1 113 ? 14.699 -12.946 -10.834 1.00 86.44 113 LYS A O 1
ATOM 886 N N . LEU A 1 114 ? 13.853 -11.301 -9.550 1.00 89.56 114 LEU A N 1
ATOM 887 C CA . LEU A 1 114 ? 12.460 -11.695 -9.739 1.00 89.56 114 LEU A CA 1
ATOM 888 C C . LEU A 1 114 ? 12.054 -11.493 -11.201 1.00 89.56 114 LEU A C 1
ATOM 890 O O . LEU A 1 114 ? 12.334 -10.456 -11.800 1.00 89.56 114 LEU A O 1
ATOM 894 N N . ARG A 1 115 ? 11.401 -12.503 -11.779 1.00 89.56 115 ARG A N 1
ATOM 895 C CA . ARG A 1 115 ? 10.811 -12.446 -13.124 1.00 89.56 115 ARG A CA 1
ATOM 896 C C . ARG A 1 115 ? 9.324 -12.115 -13.044 1.00 89.56 115 ARG A C 1
ATOM 898 O O . ARG A 1 115 ? 8.729 -12.140 -11.972 1.00 89.56 115 ARG A O 1
ATOM 905 N N . ARG A 1 116 ? 8.702 -11.842 -14.194 1.00 89.12 116 ARG A N 1
ATOM 906 C CA . ARG A 1 116 ? 7.254 -11.598 -14.279 1.00 89.12 116 ARG A CA 1
ATOM 907 C C . ARG A 1 116 ? 6.479 -12.730 -13.583 1.00 89.12 116 ARG A C 1
ATOM 909 O O . ARG A 1 116 ? 6.779 -13.902 -13.813 1.00 89.12 116 ARG A O 1
ATOM 916 N N . TYR A 1 117 ? 5.501 -12.361 -12.754 1.00 90.62 117 TYR A N 1
ATOM 917 C CA . TYR A 1 117 ? 4.703 -13.260 -11.900 1.00 90.62 117 TYR A CA 1
ATOM 918 C C . TYR A 1 117 ? 5.472 -13.982 -10.780 1.00 90.62 117 TYR A C 1
ATOM 920 O O . TYR A 1 117 ? 4.925 -14.874 -10.127 1.00 90.62 117 TYR A O 1
ATOM 928 N N . GLU A 1 118 ? 6.729 -13.616 -10.534 1.00 92.56 118 GLU A N 1
ATOM 929 C CA . GLU A 1 118 ? 7.457 -14.005 -9.332 1.00 92.56 118 GLU A CA 1
ATOM 930 C C . GLU A 1 118 ? 7.446 -12.860 -8.327 1.00 92.56 118 GLU A C 1
ATOM 932 O O . GLU A 1 118 ? 7.651 -11.698 -8.676 1.00 92.56 118 GLU A O 1
ATOM 937 N N . PHE A 1 119 ? 7.251 -13.221 -7.068 1.00 93.44 119 PHE A N 1
ATOM 938 C CA . PHE A 1 119 ? 7.186 -12.296 -5.956 1.00 93.44 119 PHE A CA 1
ATOM 939 C C . PHE A 1 119 ? 8.073 -12.779 -4.819 1.00 93.44 119 PHE A C 1
ATOM 941 O O . PHE A 1 119 ? 8.386 -13.969 -4.703 1.00 93.44 119 PHE A O 1
ATOM 948 N N . MET A 1 120 ? 8.459 -11.853 -3.959 1.00 92.94 120 MET A N 1
ATOM 949 C CA . MET A 1 120 ? 9.148 -12.139 -2.716 1.00 92.94 120 MET A CA 1
ATOM 950 C C . MET A 1 120 ? 8.331 -11.588 -1.561 1.00 92.94 120 MET A C 1
ATOM 952 O O . MET A 1 120 ? 8.136 -10.381 -1.469 1.00 92.94 120 MET A O 1
ATOM 956 N N . LEU A 1 121 ? 7.849 -12.483 -0.705 1.00 93.25 121 LEU A N 1
ATOM 957 C CA . LEU A 1 121 ? 7.229 -12.125 0.560 1.00 93.25 121 LEU A CA 1
ATOM 958 C C . LEU A 1 121 ? 8.338 -11.977 1.598 1.00 93.25 121 LEU A C 1
ATOM 960 O O . LEU A 1 121 ? 9.099 -12.923 1.810 1.00 93.25 121 LEU A O 1
ATOM 964 N N . ILE A 1 122 ? 8.441 -10.808 2.213 1.00 90.75 122 ILE A N 1
ATOM 965 C CA . ILE A 1 122 ? 9.461 -10.483 3.206 1.00 90.75 122 ILE A CA 1
ATOM 966 C C . ILE A 1 122 ? 8.750 -10.070 4.483 1.00 90.75 122 ILE A C 1
ATOM 968 O O . ILE A 1 122 ? 8.006 -9.093 4.504 1.00 90.75 122 ILE A O 1
ATOM 972 N N . ASP A 1 123 ? 9.018 -10.825 5.537 1.00 89.62 123 ASP A N 1
ATOM 973 C CA . ASP A 1 123 ? 8.595 -10.539 6.896 1.00 89.62 123 ASP A CA 1
ATOM 974 C C . ASP A 1 123 ? 9.865 -10.251 7.702 1.00 89.62 123 ASP A C 1
ATOM 976 O O . ASP A 1 123 ? 10.635 -11.165 8.024 1.00 89.62 123 ASP A O 1
ATOM 980 N N . GLN A 1 124 ? 10.137 -8.963 7.927 1.00 83.12 124 GLN A N 1
ATOM 981 C CA . GLN A 1 124 ? 11.333 -8.543 8.654 1.00 83.12 124 GLN A CA 1
ATOM 982 C C . GLN A 1 124 ? 11.285 -8.962 10.119 1.00 83.12 124 GLN A C 1
ATOM 984 O O . GLN A 1 124 ? 12.299 -9.422 10.639 1.00 83.12 124 GLN A O 1
ATOM 989 N N . GLU A 1 125 ? 10.121 -8.844 10.757 1.00 84.88 125 GLU A N 1
ATOM 990 C CA . GLU A 1 125 ? 9.934 -9.181 12.166 1.00 84.88 125 GLU A CA 1
ATOM 991 C C . GLU A 1 125 ? 10.213 -10.670 12.406 1.00 84.88 125 GLU A C 1
ATOM 993 O O . GLU A 1 125 ? 10.955 -11.036 13.318 1.00 84.88 125 GLU A O 1
ATOM 998 N N . ALA A 1 126 ? 9.713 -11.540 11.525 1.00 85.69 126 ALA A N 1
ATOM 999 C CA . ALA A 1 126 ? 10.000 -12.969 11.588 1.00 85.69 126 ALA A CA 1
ATOM 1000 C C . ALA A 1 126 ? 11.393 -13.349 11.048 1.00 85.69 126 ALA A C 1
ATOM 1002 O O . ALA A 1 126 ? 11.792 -14.512 11.169 1.00 85.69 126 ALA A O 1
ATOM 1003 N N . GLY A 1 127 ? 12.109 -12.424 10.400 1.00 84.31 127 GLY A N 1
ATOM 1004 C CA . GLY A 1 127 ? 13.370 -12.695 9.705 1.00 84.31 127 GLY A CA 1
ATOM 1005 C C . GLY A 1 127 ? 13.224 -13.690 8.549 1.00 84.31 127 GLY A C 1
ATOM 1006 O O . GLY A 1 127 ? 14.158 -14.438 8.247 1.00 84.31 127 GLY A O 1
ATOM 1007 N N . LYS A 1 128 ? 12.044 -13.757 7.920 1.00 87.94 128 LYS A N 1
ATOM 1008 C CA . LYS A 1 128 ? 11.716 -14.758 6.897 1.00 87.94 128 LYS A CA 1
ATOM 1009 C C . LYS A 1 128 ? 11.484 -14.126 5.534 1.00 87.94 128 LYS A C 1
ATOM 1011 O O . LYS A 1 128 ? 10.965 -13.023 5.388 1.00 87.94 128 LYS A O 1
ATOM 1016 N N . CYS A 1 129 ? 11.875 -14.874 4.510 1.00 89.31 129 CYS A N 1
ATOM 1017 C CA . CYS A 1 129 ? 11.723 -14.478 3.124 1.00 89.31 129 CYS A CA 1
ATOM 1018 C C . CYS A 1 129 ? 11.331 -15.689 2.277 1.00 89.31 129 CYS A C 1
ATOM 1020 O O . CYS A 1 129 ? 12.002 -16.725 2.309 1.00 89.31 129 CYS A O 1
ATOM 1022 N N . TRP A 1 130 ? 10.262 -15.546 1.498 1.00 92.75 130 TRP A N 1
ATOM 1023 C CA . TRP A 1 130 ? 9.740 -16.596 0.631 1.00 92.75 130 TRP A CA 1
ATOM 1024 C C . TRP A 1 130 ? 9.617 -16.100 -0.799 1.00 92.75 130 TRP A C 1
ATOM 1026 O O . TRP A 1 130 ? 9.097 -15.018 -1.055 1.00 92.75 130 TRP A O 1
ATOM 1036 N N . LYS A 1 131 ? 10.048 -16.928 -1.750 1.00 92.94 131 LYS A N 1
ATOM 1037 C CA . LYS A 1 131 ? 9.766 -16.701 -3.165 1.00 92.94 131 LYS A CA 1
ATOM 1038 C C . LYS A 1 131 ? 8.436 -17.356 -3.520 1.00 92.94 131 LYS A C 1
ATOM 1040 O O . LYS A 1 131 ? 8.270 -18.558 -3.329 1.00 92.94 131 LYS A O 1
ATOM 1045 N N . ILE A 1 132 ? 7.526 -16.574 -4.080 1.00 94.06 132 ILE A N 1
ATOM 1046 C CA . ILE A 1 132 ? 6.213 -17.009 -4.551 1.00 94.06 132 ILE A CA 1
ATOM 1047 C C . ILE A 1 132 ? 6.206 -16.899 -6.075 1.00 94.06 132 ILE A C 1
ATOM 1049 O O . ILE A 1 132 ? 6.725 -15.939 -6.639 1.00 94.06 132 ILE A O 1
ATOM 1053 N N . ARG A 1 133 ? 5.630 -17.884 -6.764 1.00 92.25 133 ARG A N 1
ATOM 1054 C CA . ARG A 1 133 ? 5.410 -17.826 -8.213 1.00 92.25 133 ARG A CA 1
ATOM 1055 C C . ARG A 1 133 ? 3.934 -18.030 -8.495 1.00 92.25 133 ARG A C 1
ATOM 1057 O O . ARG A 1 133 ? 3.395 -19.090 -8.187 1.00 92.25 133 ARG A O 1
ATOM 1064 N N . MET A 1 134 ? 3.305 -17.031 -9.098 1.00 89.75 134 MET A N 1
ATOM 1065 C CA . MET A 1 134 ? 1.927 -17.139 -9.559 1.00 89.75 134 MET A CA 1
ATOM 1066 C C . MET A 1 134 ? 1.894 -17.772 -10.951 1.00 89.75 134 MET A C 1
ATOM 1068 O O . MET A 1 134 ? 2.806 -17.582 -11.763 1.00 89.75 134 MET A O 1
ATOM 1072 N N . ARG A 1 135 ? 0.858 -18.572 -11.212 1.00 82.75 135 ARG A N 1
ATOM 1073 C CA . ARG A 1 135 ? 0.548 -19.050 -12.563 1.00 82.75 135 ARG A CA 1
ATOM 1074 C C . ARG A 1 135 ? -0.249 -17.947 -13.260 1.00 82.75 135 ARG A C 1
ATOM 1076 O O . ARG A 1 135 ? -1.147 -17.387 -12.637 1.00 82.75 135 ARG A O 1
ATOM 1083 N N . ALA A 1 136 ? 0.163 -17.606 -14.477 1.00 65.81 136 ALA A N 1
ATOM 1084 C CA . ALA A 1 136 ? -0.551 -16.671 -15.341 1.00 65.81 136 ALA A CA 1
ATOM 1085 C C . ALA A 1 136 ? -1.795 -17.329 -15.941 1.00 65.81 136 ALA A C 1
ATOM 1087 O O . ALA A 1 136 ? -1.763 -18.575 -16.089 1.00 65.81 136 ALA A O 1
#

Secondary structure (DSSP, 8-state):
----PPP----TTS-HHHHHHHHHHHHHHHHHHHHH-S----EEEEEETGGGTTTTTTHHHHHHHHGGGTEEEEEE-SSPPS--TTSEEEE----TTHHHHHHHTT--GGGGGPPTTEEEEEETTTTEEEEEE---

pLDDT: mean 85.62, std 10.33, range [43.75, 96.31]